Protein AF-A0A942CWW1-F1 (afdb_monomer_lite)

Foldseek 3Di:
DDDDDDDPDDPPPPPPVLPQLLLVLVVLCVVVVHDLVNLQVQQVVVCVVVVHCLSGDDSVNNVDSNVDLDDRDPSVLVSSCVVSVNDSQVSCVSNVNHPVCPVVVCVVVDDPDDDDDDPPDPCQQAWDWDQPDFDPPDDPVPDPDPVNGGPDTDIDGPNVVVPDDVVVVD

Structure (mmCIF, N/CA/C/O backbone):
data_AF-A0A942CWW1-F1
#
_entry.id   AF-A0A942CWW1-F1
#
loop_
_atom_site.group_PDB
_atom_site.id
_atom_site.type_symbol
_atom_site.label_atom_id
_atom_site.label_alt_id
_atom_site.label_comp_id
_atom_site.label_asym_id
_atom_site.label_entity_id
_atom_site.label_seq_id
_atom_site.pdbx_PDB_ins_code
_atom_site.Cartn_x
_atom_site.Cartn_y
_atom_site.Cartn_z
_atom_site.occupancy
_atom_site.B_iso_or_equiv
_atom_site.auth_seq_id
_atom_site.auth_comp_id
_atom_site.auth_asym_id
_atom_site.auth_atom_id
_atom_site.pdbx_PDB_model_num
ATOM 1 N N . MET A 1 1 ? -5.869 47.664 -43.676 1.00 37.53 1 MET A N 1
ATOM 2 C CA . MET A 1 1 ? -5.879 46.191 -43.767 1.00 37.53 1 MET A CA 1
ATOM 3 C C . MET A 1 1 ? -5.712 45.641 -42.361 1.00 37.53 1 MET A C 1
ATOM 5 O O . MET A 1 1 ? -4.626 45.722 -41.809 1.00 37.53 1 MET A O 1
ATOM 9 N N . SER A 1 2 ? -6.828 45.211 -41.767 1.00 40.69 2 SER A N 1
ATOM 10 C CA . SER A 1 2 ? -6.873 44.373 -40.561 1.00 40.69 2 SER A CA 1
ATOM 11 C C . SER A 1 2 ? -6.235 43.015 -40.830 1.00 40.69 2 SER A C 1
ATOM 13 O O . SER A 1 2 ? -6.270 42.587 -41.978 1.00 40.69 2 SER A O 1
ATOM 15 N N . LEU A 1 3 ? -5.736 42.366 -39.774 1.00 35.62 3 LEU A N 1
ATOM 16 C CA . LEU A 1 3 ? -5.836 40.930 -39.444 1.00 35.62 3 LEU A CA 1
ATOM 17 C C . LEU A 1 3 ? -5.050 40.741 -38.124 1.00 35.62 3 LEU A C 1
ATOM 19 O O . LEU A 1 3 ? -3.828 40.792 -38.113 1.00 35.62 3 LEU A O 1
ATOM 23 N N . THR A 1 4 ? -5.689 40.919 -36.968 1.00 38.28 4 THR A N 1
ATOM 24 C CA . THR A 1 4 ? -6.420 39.913 -36.166 1.00 38.28 4 THR A CA 1
ATOM 25 C C . THR A 1 4 ? -5.508 38.960 -35.384 1.00 38.28 4 THR A C 1
ATOM 27 O O . THR A 1 4 ? -4.788 38.138 -35.939 1.00 38.28 4 THR A O 1
ATOM 30 N N . LEU A 1 5 ? -5.627 39.103 -34.060 1.00 44.47 5 LEU A N 1
ATOM 31 C CA . LEU A 1 5 ? -5.159 38.257 -32.967 1.00 44.47 5 LEU A CA 1
ATOM 32 C C . LEU A 1 5 ? -5.195 36.744 -33.240 1.00 44.47 5 LEU A C 1
ATOM 34 O O . LEU A 1 5 ? -6.208 36.204 -33.675 1.00 44.47 5 LEU A O 1
ATOM 38 N N . CYS A 1 6 ? -4.169 36.041 -32.760 1.00 31.97 6 CYS A N 1
ATOM 39 C CA . CYS A 1 6 ? -4.347 34.698 -32.215 1.00 31.97 6 CYS A CA 1
ATOM 40 C C . CYS A 1 6 ? -3.556 34.593 -30.907 1.00 31.97 6 CYS A C 1
ATOM 42 O O . CYS A 1 6 ? -2.370 34.268 -30.881 1.00 31.97 6 CYS A O 1
ATOM 44 N N . SER A 1 7 ? -4.232 34.947 -29.813 1.00 38.41 7 SER A N 1
ATOM 45 C CA . SER A 1 7 ? -3.780 34.674 -28.455 1.00 38.41 7 SER A CA 1
ATOM 46 C C . SER A 1 7 ? -3.843 33.161 -28.249 1.00 38.41 7 SER A C 1
ATOM 48 O O . SER A 1 7 ? -4.928 32.583 -28.202 1.00 38.41 7 SER A O 1
ATOM 50 N N . ARG A 1 8 ? -2.689 32.491 -28.176 1.00 40.34 8 ARG A N 1
ATOM 51 C CA . ARG A 1 8 ? -2.626 31.105 -27.701 1.00 40.34 8 ARG A CA 1
ATOM 52 C C . ARG A 1 8 ? -2.809 31.131 -26.189 1.00 40.34 8 ARG A C 1
ATOM 54 O O . ARG A 1 8 ? -1.845 31.280 -25.443 1.00 40.34 8 ARG A O 1
ATOM 61 N N . GLN A 1 9 ? -4.056 30.992 -25.749 1.00 41.16 9 GLN A N 1
ATOM 62 C CA . GLN A 1 9 ? -4.371 30.603 -24.381 1.00 41.16 9 GLN A CA 1
ATOM 63 C C . GLN A 1 9 ? -3.692 29.261 -24.101 1.00 41.16 9 GLN A C 1
ATOM 65 O O . GLN A 1 9 ? -4.084 28.217 -24.623 1.00 41.16 9 GLN A O 1
ATOM 70 N N . GLY A 1 10 ? -2.625 29.320 -23.303 1.00 35.06 10 GLY A N 1
ATOM 71 C CA . GLY A 1 10 ? -2.046 28.153 -22.667 1.00 35.06 10 GLY A CA 1
ATOM 72 C C . GLY A 1 10 ? -3.142 27.454 -21.878 1.00 35.06 10 GLY A C 1
ATOM 73 O O . GLY A 1 10 ? -3.830 28.071 -21.066 1.00 35.06 10 GLY A O 1
ATOM 74 N N . HIS A 1 11 ? -3.327 26.176 -22.182 1.00 36.44 11 HIS A N 1
ATOM 75 C CA . HIS A 1 11 ? -4.144 25.255 -21.417 1.00 36.44 11 HIS A CA 1
ATOM 76 C C . HIS A 1 11 ? -3.711 25.376 -19.949 1.00 36.44 11 HIS A C 1
ATOM 78 O O . HIS A 1 11 ? -2.603 24.971 -19.597 1.00 36.44 11 HIS A O 1
ATOM 84 N N . GLN A 1 12 ? -4.545 25.989 -19.104 1.00 35.16 12 GLN A N 1
ATOM 85 C CA . GLN A 1 12 ? -4.393 25.870 -17.661 1.00 35.16 12 GLN A CA 1
ATOM 86 C C . GLN A 1 12 ? -4.615 24.395 -17.341 1.00 35.16 12 GLN A C 1
ATOM 88 O O . GLN A 1 12 ? -5.749 23.924 -17.242 1.00 35.16 12 GLN A O 1
ATOM 93 N N . VAL A 1 13 ? -3.513 23.652 -17.241 1.00 41.91 13 VAL A N 1
ATOM 94 C CA . VAL A 1 13 ? -3.489 22.380 -16.533 1.00 41.91 13 VAL A CA 1
ATOM 95 C C . VAL A 1 13 ? -4.005 22.722 -15.146 1.00 41.91 13 VAL A C 1
ATOM 97 O O . VAL A 1 13 ? -3.354 23.464 -14.415 1.00 41.91 13 VAL A O 1
ATOM 100 N N . ARG A 1 14 ? -5.226 22.279 -14.831 1.00 35.31 14 ARG A N 1
ATOM 101 C CA . ARG A 1 14 ? -5.747 22.341 -13.469 1.00 35.31 14 ARG A CA 1
ATOM 102 C C . ARG A 1 14 ? -4.672 21.711 -12.592 1.00 35.31 14 ARG A C 1
ATOM 104 O O . ARG A 1 14 ? -4.402 20.522 -12.747 1.00 35.31 14 ARG A O 1
ATOM 111 N N . GLU A 1 15 ? -4.040 22.504 -11.731 1.00 37.47 15 GLU A N 1
ATOM 112 C CA . GLU A 1 15 ? -3.294 21.972 -10.600 1.00 37.47 15 GLU A CA 1
ATOM 113 C C . GLU A 1 15 ? -4.304 21.159 -9.795 1.00 37.47 15 GLU A C 1
ATOM 115 O O . GLU A 1 15 ? -5.115 21.689 -9.036 1.00 37.47 15 GLU A O 1
ATOM 120 N N . VAL A 1 16 ? -4.327 19.853 -10.050 1.00 48.50 16 VAL A N 1
ATOM 121 C CA . VAL A 1 16 ? -4.925 18.899 -9.135 1.00 48.50 16 VAL A CA 1
ATOM 122 C C . VAL A 1 16 ? -4.042 19.010 -7.911 1.00 48.50 16 VAL A C 1
ATOM 124 O O . VAL A 1 16 ? -2.929 18.491 -7.922 1.00 48.50 16 VAL A O 1
ATOM 127 N N . ASN A 1 17 ? -4.495 19.766 -6.910 1.00 48.56 17 ASN A N 1
ATOM 128 C CA . ASN A 1 17 ? -3.885 19.754 -5.591 1.00 48.56 17 ASN A CA 1
ATOM 129 C C . ASN A 1 17 ? -3.769 18.274 -5.215 1.00 48.56 17 ASN A C 1
ATOM 131 O O . ASN A 1 17 ? -4.811 17.614 -5.129 1.00 48.56 17 ASN A O 1
ATOM 135 N N . PRO A 1 18 ? -2.556 17.701 -5.132 1.00 65.56 18 PRO A N 1
ATOM 136 C CA . PRO A 1 18 ? -2.438 16.287 -4.857 1.00 65.56 18 PRO A CA 1
ATOM 137 C C . PRO A 1 18 ? -2.955 16.101 -3.438 1.00 65.56 18 PRO A C 1
ATOM 139 O O . PRO A 1 18 ? -2.315 16.546 -2.486 1.00 65.56 18 PRO A O 1
ATOM 142 N N . LEU A 1 19 ? -4.148 15.511 -3.321 1.00 72.81 19 LEU A N 1
ATOM 143 C CA . LEU A 1 19 ? -4.695 15.077 -2.042 1.00 72.81 19 LEU A CA 1
ATOM 144 C C . LEU A 1 19 ? -3.595 14.338 -1.294 1.00 72.81 19 LEU A C 1
ATOM 146 O O . LEU A 1 19 ? -2.859 13.539 -1.892 1.00 72.81 19 LEU A O 1
ATOM 150 N N . LEU A 1 20 ? -3.475 14.612 0.001 1.00 88.81 20 LEU A N 1
ATOM 151 C CA . LEU A 1 20 ? -2.523 13.880 0.814 1.00 88.81 20 LEU A CA 1
ATOM 152 C C . LEU A 1 20 ? -2.863 12.381 0.731 1.00 88.81 20 LEU A C 1
ATOM 154 O O . LEU A 1 20 ? -4.042 12.021 0.633 1.00 88.81 20 LEU A O 1
ATOM 158 N N . PRO A 1 21 ? -1.866 11.480 0.784 1.00 92.56 21 PRO A N 1
ATOM 159 C CA . PRO A 1 21 ? -2.105 10.039 0.689 1.00 92.56 21 PRO A CA 1
ATOM 160 C C . PRO A 1 21 ? -3.194 9.550 1.658 1.00 92.56 21 PRO A C 1
ATOM 162 O O . PRO A 1 21 ? -4.058 8.755 1.284 1.00 92.56 21 PRO A O 1
ATOM 165 N N . GLY A 1 22 ? -3.194 10.091 2.881 1.00 94.12 22 GLY A N 1
ATOM 166 C CA . GLY A 1 22 ? -4.200 9.820 3.907 1.00 94.12 22 GLY A CA 1
ATOM 167 C C . GLY A 1 22 ? -5.616 10.267 3.534 1.00 94.12 22 GLY A C 1
ATOM 168 O O . GLY A 1 22 ? -6.568 9.514 3.737 1.00 94.12 22 GLY A O 1
ATOM 169 N N . GLU A 1 23 ? -5.767 11.444 2.922 1.00 94.50 23 GLU A N 1
ATOM 170 C CA . GLU A 1 23 ? -7.069 11.941 2.458 1.00 94.50 23 GLU A CA 1
ATOM 171 C C . GLU A 1 23 ? -7.634 11.036 1.365 1.00 94.50 23 GLU A C 1
ATOM 173 O O . GLU A 1 23 ? -8.809 10.672 1.400 1.00 94.50 23 GLU A O 1
ATOM 178 N N . ARG A 1 24 ? -6.778 10.580 0.446 1.00 94.69 24 ARG A N 1
ATOM 179 C CA . ARG A 1 24 ? -7.185 9.646 -0.606 1.00 94.69 24 ARG A CA 1
ATOM 180 C C . ARG A 1 24 ? -7.596 8.280 -0.051 1.00 94.69 24 ARG A C 1
ATOM 182 O O . ARG A 1 24 ? -8.560 7.694 -0.536 1.00 94.69 24 ARG A O 1
ATOM 189 N N . LEU A 1 25 ? -6.925 7.778 0.990 1.00 95.69 25 LEU A N 1
ATOM 190 C CA . LEU A 1 25 ? -7.377 6.570 1.697 1.00 95.69 25 LEU A CA 1
ATOM 191 C C . LEU A 1 25 ? -8.757 6.760 2.327 1.00 95.69 25 LEU A C 1
ATOM 193 O O . LEU A 1 25 ? -9.608 5.873 2.225 1.00 95.69 25 LEU A O 1
ATOM 197 N N . LYS A 1 26 ? -8.980 7.914 2.957 1.00 96.31 26 LYS A N 1
ATOM 198 C CA . LYS A 1 26 ? -10.258 8.257 3.578 1.00 96.31 26 LYS A CA 1
ATOM 199 C C . LYS A 1 26 ? -11.381 8.321 2.545 1.00 96.31 26 LYS A C 1
ATOM 201 O O . LYS A 1 26 ? -12.452 7.773 2.792 1.00 96.31 26 LYS A O 1
ATOM 206 N N . GLU A 1 27 ? -11.134 8.923 1.383 1.00 96.25 27 GLU A N 1
ATOM 207 C CA . GLU A 1 27 ? -12.087 8.953 0.267 1.00 96.25 27 GLU A CA 1
ATOM 208 C C . GLU A 1 27 ? -12.460 7.549 -0.211 1.00 96.25 27 GLU A C 1
ATOM 210 O O . GLU A 1 27 ? -13.646 7.244 -0.329 1.00 96.25 27 GLU A O 1
ATOM 215 N N . ILE A 1 28 ? -11.470 6.673 -0.426 1.00 96.81 28 ILE A N 1
ATOM 216 C CA . ILE A 1 28 ? -11.710 5.280 -0.835 1.00 96.81 28 ILE A CA 1
ATOM 217 C C . ILE A 1 28 ? -12.565 4.564 0.213 1.00 96.81 28 ILE A C 1
ATOM 219 O O . ILE A 1 28 ? -13.578 3.950 -0.125 1.00 96.81 28 ILE A O 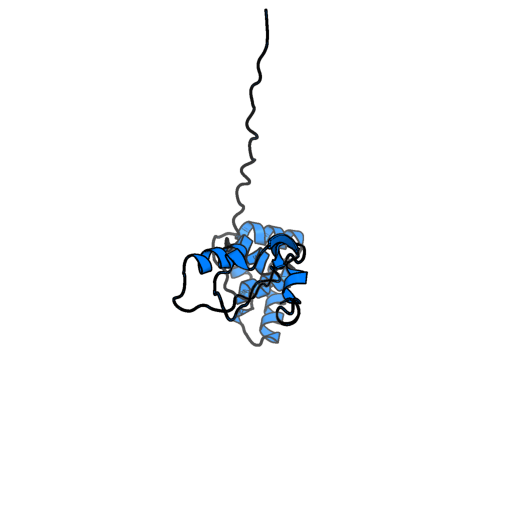1
ATOM 223 N N . ARG A 1 29 ? -12.209 4.687 1.498 1.00 97.62 29 ARG A N 1
ATOM 224 C CA . ARG A 1 29 ? -12.970 4.076 2.593 1.00 97.62 29 ARG A CA 1
ATOM 225 C C . ARG A 1 29 ? -14.420 4.565 2.616 1.00 97.62 29 ARG A C 1
ATOM 227 O O . ARG A 1 29 ? -15.340 3.761 2.756 1.00 97.62 29 ARG A O 1
ATOM 234 N N . MET A 1 30 ? -14.626 5.875 2.476 1.00 97.56 30 MET A N 1
ATOM 235 C CA . MET A 1 30 ? -15.957 6.486 2.449 1.00 97.56 30 MET A CA 1
ATOM 236 C C . MET A 1 30 ? -16.767 6.047 1.228 1.00 97.56 30 MET A C 1
ATOM 238 O O . MET A 1 30 ? -17.960 5.789 1.364 1.00 97.56 30 MET A O 1
ATOM 242 N N . HIS A 1 31 ? -16.133 5.909 0.062 1.00 97.31 31 HIS A N 1
ATOM 243 C CA . HIS A 1 31 ? -16.779 5.422 -1.156 1.00 97.31 31 HIS A CA 1
ATOM 244 C C . HIS A 1 31 ? -17.267 3.974 -1.020 1.00 97.31 31 HIS A C 1
ATOM 246 O O . HIS A 1 31 ? -18.344 3.637 -1.503 1.00 97.31 31 HIS A O 1
ATOM 252 N N . LEU A 1 32 ? -16.512 3.137 -0.304 1.00 97.12 32 LEU A N 1
ATOM 253 C CA . LEU A 1 32 ? -16.907 1.765 0.025 1.00 97.12 32 LEU A CA 1
ATOM 254 C C . LEU A 1 32 ? -17.994 1.688 1.109 1.00 97.12 32 LEU A C 1
ATOM 256 O O . LEU A 1 32 ? -18.522 0.608 1.364 1.00 97.12 32 LEU A O 1
ATOM 260 N N . GLY A 1 33 ? -18.319 2.804 1.770 1.00 97.56 33 GLY A N 1
ATOM 261 C CA . GLY A 1 33 ? -19.326 2.852 2.829 1.00 97.56 33 GLY A CA 1
ATOM 262 C C . GLY A 1 33 ? -18.933 2.103 4.105 1.00 97.56 33 GLY A C 1
ATOM 263 O O . GLY A 1 33 ? -19.810 1.783 4.902 1.00 97.56 33 GLY A O 1
ATOM 264 N N . ILE A 1 34 ? -17.640 1.822 4.313 1.00 97.50 34 ILE A N 1
ATOM 265 C CA . ILE A 1 34 ? -17.157 1.093 5.492 1.00 97.50 34 ILE A CA 1
ATOM 266 C C . ILE A 1 34 ? -16.651 2.049 6.578 1.00 97.50 34 ILE A C 1
ATOM 268 O O . ILE A 1 34 ? -16.013 3.081 6.328 1.00 97.50 34 ILE A O 1
ATOM 272 N N . THR A 1 35 ? -16.931 1.701 7.826 1.00 97.31 35 THR A N 1
ATOM 273 C CA . THR A 1 35 ? -16.497 2.460 8.998 1.00 97.31 35 THR A CA 1
ATOM 274 C C . THR A 1 35 ? -15.071 2.087 9.401 1.00 97.31 35 THR A C 1
ATOM 276 O O . THR A 1 35 ? -14.541 1.044 9.022 1.00 97.31 35 THR A O 1
ATOM 279 N N . THR A 1 36 ? -14.423 2.920 10.218 1.00 96.94 36 THR A N 1
ATOM 280 C CA . THR A 1 36 ? -13.098 2.597 10.778 1.00 96.94 36 THR A CA 1
ATOM 281 C C . THR A 1 36 ? -13.137 1.346 11.664 1.00 96.94 36 THR A C 1
ATOM 283 O O . THR A 1 36 ? -12.162 0.593 11.745 1.00 96.94 36 THR A O 1
ATOM 286 N N . ARG A 1 37 ? -14.293 1.090 12.289 1.00 97.38 37 ARG A N 1
ATOM 287 C CA . ARG A 1 37 ? -14.555 -0.118 13.065 1.00 97.38 37 ARG A CA 1
ATOM 288 C C . ARG A 1 37 ? -14.579 -1.356 12.172 1.00 97.38 37 ARG A C 1
ATOM 290 O O . ARG A 1 37 ? -13.900 -2.319 12.507 1.00 97.38 37 ARG A O 1
ATOM 297 N N . ASP A 1 38 ? -15.255 -1.296 11.024 1.00 98.19 38 ASP A N 1
ATOM 298 C CA . ASP A 1 38 ? -15.277 -2.408 10.062 1.00 98.19 38 ASP A CA 1
ATOM 299 C C . ASP A 1 38 ? -13.864 -2.758 9.583 1.00 98.19 38 ASP A C 1
ATOM 301 O O . ASP A 1 38 ? -13.515 -3.930 9.462 1.00 98.19 38 ASP A O 1
ATOM 305 N N . VAL A 1 39 ? -13.025 -1.743 9.340 1.00 98.44 39 VAL A N 1
ATOM 306 C CA . VAL A 1 39 ? -11.617 -1.953 8.965 1.00 98.44 39 VAL A CA 1
ATOM 307 C C . VAL A 1 39 ? -10.851 -2.647 10.088 1.00 98.44 39 VAL A C 1
ATOM 309 O O . VAL A 1 39 ? -10.112 -3.593 9.824 1.00 98.44 39 VAL A O 1
ATOM 312 N N . THR A 1 40 ? -11.061 -2.222 11.337 1.00 98.44 40 THR A N 1
ATOM 313 C CA . THR A 1 40 ? -10.427 -2.841 12.509 1.00 98.44 40 THR A CA 1
ATOM 314 C C . THR A 1 40 ? -10.812 -4.315 12.621 1.00 98.44 40 THR A C 1
ATOM 316 O O . THR A 1 40 ? -9.933 -5.173 12.662 1.00 98.44 40 THR A O 1
ATOM 319 N N . GLU A 1 41 ? -12.109 -4.623 12.582 1.00 98.44 41 GLU A N 1
ATOM 320 C CA . GLU A 1 41 ? -12.623 -5.993 12.691 1.00 98.44 41 GLU A CA 1
ATOM 321 C C . GLU A 1 41 ? -12.112 -6.883 11.545 1.00 98.44 41 GLU A C 1
ATOM 323 O O . GLU A 1 41 ? -11.595 -7.970 11.786 1.00 98.44 41 GLU A O 1
ATOM 328 N N . LYS A 1 42 ? -12.147 -6.402 10.296 1.00 98.62 42 LYS A N 1
ATOM 329 C CA . LYS A 1 42 ? -11.643 -7.162 9.138 1.00 98.62 42 LYS A CA 1
ATOM 330 C C . LYS A 1 42 ? -10.132 -7.381 9.183 1.00 98.62 42 LYS A C 1
ATOM 332 O O . LYS A 1 42 ? -9.660 -8.455 8.831 1.00 98.62 42 LYS A O 1
ATOM 337 N N . SER A 1 43 ? -9.367 -6.379 9.611 1.00 98.62 43 SER A N 1
ATOM 338 C CA . SER A 1 43 ? -7.909 -6.498 9.724 1.00 98.62 43 SER A CA 1
ATOM 339 C C . SER A 1 43 ? -7.477 -7.465 10.830 1.00 98.62 43 SER A C 1
ATOM 341 O O . SER A 1 43 ? -6.436 -8.105 10.699 1.00 98.62 43 SER A O 1
ATOM 343 N N . LEU A 1 44 ? -8.284 -7.606 11.889 1.00 98.56 44 LEU A N 1
ATOM 344 C CA . LEU A 1 44 ? -8.060 -8.596 12.938 1.00 98.56 44 LEU A CA 1
ATOM 345 C C . LEU A 1 44 ? -8.231 -10.018 12.392 1.00 98.56 44 LEU A C 1
ATOM 347 O O . LEU A 1 44 ? -7.368 -10.853 12.627 1.00 98.56 44 LEU A O 1
ATOM 351 N N . LEU A 1 45 ? -9.263 -10.259 11.575 1.00 98.56 45 LEU A N 1
ATOM 352 C CA . LEU A 1 45 ? -9.445 -11.552 10.901 1.00 98.56 45 LEU A CA 1
ATOM 353 C C . LEU A 1 45 ? -8.243 -11.911 10.011 1.00 98.56 45 LEU A C 1
ATOM 355 O O . LEU A 1 45 ? -7.810 -13.058 10.000 1.00 98.56 45 LEU A O 1
ATOM 359 N N . ILE A 1 46 ? -7.672 -10.936 9.291 1.00 98.56 46 ILE A N 1
ATOM 360 C CA . ILE A 1 46 ? -6.447 -11.152 8.498 1.00 98.56 46 ILE A CA 1
ATOM 361 C C . ILE A 1 46 ? -5.278 -11.527 9.417 1.00 98.56 46 ILE A C 1
ATOM 363 O O . ILE A 1 46 ? -4.572 -12.492 9.145 1.00 98.56 46 ILE A O 1
ATOM 367 N N . ALA A 1 47 ? -5.087 -10.793 10.516 1.00 98.56 47 ALA A N 1
ATOM 368 C CA . ALA A 1 47 ? -4.022 -11.066 11.477 1.00 98.56 47 ALA A CA 1
ATOM 369 C C . ALA A 1 47 ? -4.130 -12.464 12.108 1.00 98.56 47 ALA A C 1
ATOM 371 O O . ALA A 1 47 ? -3.110 -13.118 12.307 1.00 98.56 47 ALA A O 1
ATOM 372 N N . GLU A 1 48 ? -5.347 -12.936 12.387 1.00 98.44 48 GLU A N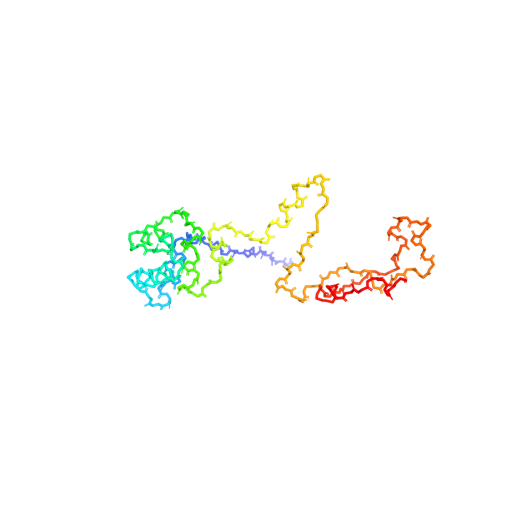 1
ATOM 373 C CA . GLU A 1 48 ? -5.603 -14.286 12.899 1.00 98.44 48 GLU A CA 1
ATOM 374 C C . GLU A 1 48 ? -5.268 -15.363 11.860 1.00 98.44 48 GLU A C 1
ATOM 376 O O . GLU A 1 48 ? -4.550 -16.313 12.175 1.00 98.44 48 GLU A O 1
ATOM 381 N N . VAL A 1 49 ? -5.726 -15.197 10.612 1.00 98.25 49 VAL A N 1
ATOM 382 C CA . VAL A 1 49 ? -5.447 -16.141 9.513 1.00 98.25 49 VAL A CA 1
ATOM 383 C C . VAL A 1 49 ? -3.946 -16.245 9.237 1.00 98.25 49 VAL A C 1
ATOM 385 O O . VAL A 1 49 ? -3.423 -17.347 9.092 1.00 98.25 49 VAL A O 1
ATOM 388 N N . GLU A 1 50 ? -3.245 -15.112 9.223 1.00 98.00 50 GLU A N 1
ATOM 389 C CA . GLU A 1 50 ? -1.796 -15.049 8.997 1.00 98.00 50 GLU A CA 1
ATOM 390 C C . GLU A 1 50 ? -0.974 -15.348 10.264 1.00 98.00 50 GLU A C 1
ATOM 392 O O . GLU A 1 50 ? 0.254 -15.412 10.204 1.00 98.00 50 GLU A O 1
ATOM 397 N N . SER A 1 51 ? -1.624 -15.517 11.425 1.00 98.00 51 SER A N 1
ATOM 398 C CA . SER A 1 51 ? -0.970 -15.655 12.736 1.00 98.00 51 SER A CA 1
ATOM 399 C C . SER A 1 51 ? 0.067 -14.551 13.014 1.00 98.00 51 SER A C 1
ATOM 401 O O . SER A 1 51 ? 1.153 -14.809 13.536 1.00 98.00 51 SER A O 1
ATOM 403 N N . ASN A 1 52 ? -0.254 -13.307 12.637 1.00 98.19 52 ASN A N 1
ATOM 404 C CA . ASN A 1 52 ? 0.644 -12.160 12.741 1.00 98.19 52 ASN A CA 1
ATOM 405 C C . ASN A 1 52 ? -0.117 -10.850 13.027 1.00 98.19 52 ASN A C 1
ATOM 407 O O . ASN A 1 52 ? -0.834 -10.315 12.181 1.00 98.19 52 ASN A O 1
ATOM 411 N N . GLU A 1 53 ? 0.100 -10.277 14.212 1.00 97.75 53 GLU A N 1
ATOM 412 C CA . GLU A 1 53 ? -0.578 -9.055 14.667 1.00 97.75 53 GLU A CA 1
ATOM 413 C C . GLU A 1 53 ? -0.212 -7.797 13.860 1.00 97.75 53 GLU A C 1
ATOM 415 O O . GLU A 1 53 ? -0.968 -6.819 13.862 1.00 97.75 53 GLU A O 1
ATOM 420 N N . GLU A 1 54 ? 0.894 -7.806 13.107 1.00 98.19 54 GLU A N 1
ATOM 421 C CA . GLU A 1 54 ? 1.301 -6.685 12.252 1.00 98.19 54 GLU A CA 1
ATOM 422 C C . GLU A 1 54 ? 0.264 -6.353 11.168 1.00 98.19 54 GLU A C 1
ATOM 424 O O . GLU A 1 54 ? 0.222 -5.214 10.700 1.00 98.19 54 GLU A O 1
ATOM 429 N N . TYR A 1 55 ? -0.629 -7.282 10.815 1.00 98.56 55 TYR A N 1
ATOM 430 C CA . TYR A 1 55 ? -1.729 -7.030 9.878 1.00 98.56 55 TYR A CA 1
ATOM 431 C C . TYR A 1 55 ? -2.903 -6.248 10.488 1.00 98.56 55 TYR A C 1
ATOM 433 O O . TYR A 1 55 ? -3.666 -5.623 9.748 1.00 98.56 55 TYR A O 1
ATOM 441 N N . SER A 1 56 ? -3.053 -6.236 11.815 1.00 98.38 56 SER A N 1
ATOM 442 C CA . SER A 1 56 ? -4.191 -5.597 12.495 1.00 98.38 56 SER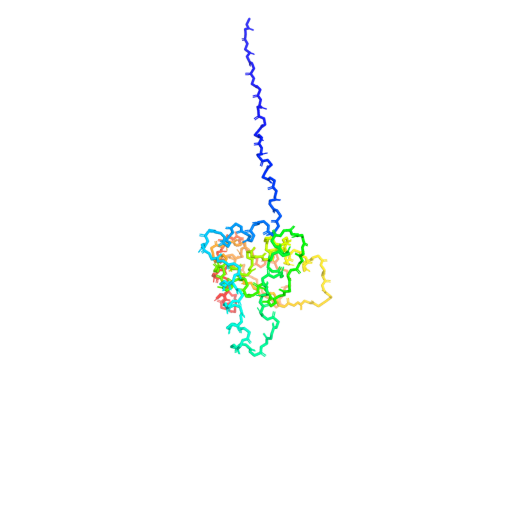 A CA 1
ATOM 443 C C . SER A 1 56 ? -4.175 -4.070 12.345 1.00 98.38 56 SER A C 1
ATOM 445 O O . SER A 1 56 ? -3.129 -3.438 12.385 1.00 98.38 56 SER A O 1
ATOM 447 N N . ILE A 1 57 ? -5.313 -3.412 12.190 1.00 98.50 57 ILE A N 1
ATOM 448 C CA . ILE A 1 57 ? -5.403 -1.953 12.055 1.00 98.50 57 ILE A CA 1
ATOM 449 C C . ILE A 1 57 ? -6.282 -1.426 13.179 1.00 98.50 57 ILE A C 1
ATOM 451 O O . ILE A 1 57 ? -7.468 -1.718 13.222 1.00 98.50 57 ILE A O 1
ATOM 455 N N . SER A 1 58 ? -5.726 -0.623 14.087 1.00 98.12 58 SER A N 1
ATOM 456 C CA . SER A 1 58 ? -6.534 0.013 15.130 1.00 98.12 58 SER A CA 1
ATOM 457 C C . SER A 1 58 ? -7.254 1.257 14.600 1.00 98.12 58 SER A C 1
ATOM 459 O O . SER A 1 58 ? -6.742 1.969 13.734 1.00 98.12 58 SER A O 1
ATOM 461 N N . ASN A 1 59 ? -8.414 1.583 15.182 1.00 97.12 59 ASN A N 1
ATOM 462 C CA . ASN A 1 59 ? -9.144 2.822 14.876 1.00 97.12 59 ASN A CA 1
ATOM 463 C C . ASN A 1 59 ? -8.271 4.082 15.025 1.00 97.12 59 ASN A C 1
ATOM 465 O O . ASN A 1 59 ? -8.347 4.990 14.195 1.00 97.12 59 ASN A O 1
ATOM 469 N N . ALA A 1 60 ? -7.440 4.139 16.073 1.00 96.38 60 ALA A N 1
ATOM 470 C CA . ALA A 1 60 ? -6.552 5.272 16.328 1.00 96.38 60 ALA A CA 1
ATOM 471 C C . ALA A 1 60 ? -5.499 5.417 15.223 1.00 96.38 60 ALA A C 1
ATOM 473 O O . ALA A 1 60 ? -5.301 6.512 14.699 1.00 96.38 60 ALA A O 1
ATOM 474 N N . TRP A 1 61 ? -4.883 4.302 14.820 1.00 97.69 61 TRP A N 1
ATOM 475 C CA . TRP A 1 61 ? -3.909 4.298 13.734 1.00 97.69 61 TRP A CA 1
ATOM 476 C C . TRP A 1 61 ? -4.555 4.681 12.399 1.00 97.69 61 TRP A C 1
ATOM 478 O O . TRP A 1 61 ? -4.004 5.510 11.679 1.00 97.69 61 TRP A O 1
ATOM 488 N N . LEU A 1 62 ? -5.747 4.149 12.096 1.00 97.50 62 LEU A N 1
ATOM 489 C CA . LEU A 1 62 ? -6.470 4.474 10.864 1.00 97.50 62 LEU A CA 1
ATOM 490 C C . LEU A 1 62 ? -6.849 5.961 10.803 1.00 97.50 62 LEU A C 1
ATOM 492 O O . LEU A 1 62 ? -6.697 6.615 9.778 1.00 97.50 62 LEU A O 1
ATOM 496 N N . THR A 1 63 ? -7.274 6.528 11.930 1.00 95.50 63 THR A N 1
ATOM 497 C CA . THR A 1 63 ? -7.548 7.966 12.025 1.00 95.50 63 THR A CA 1
ATOM 498 C C . THR A 1 63 ? -6.271 8.783 11.834 1.00 95.50 63 THR A C 1
ATOM 500 O O . THR A 1 63 ? -6.278 9.785 11.124 1.00 95.50 63 THR A O 1
ATOM 503 N N . GLN A 1 64 ? -5.154 8.372 12.435 1.00 95.88 64 GLN A N 1
ATOM 504 C CA . GLN A 1 64 ? -3.884 9.075 12.279 1.00 95.88 64 GLN A CA 1
ATOM 505 C C . GLN A 1 64 ? -3.412 9.064 10.821 1.00 95.88 64 GLN A C 1
ATOM 507 O O . GLN A 1 64 ? -3.069 10.121 10.293 1.00 95.88 64 GLN A O 1
ATOM 512 N N . ILE A 1 65 ? -3.405 7.904 10.157 1.00 96.06 65 ILE A N 1
ATOM 513 C CA . ILE A 1 65 ? -2.932 7.794 8.770 1.00 96.06 65 ILE A CA 1
ATOM 514 C C . ILE A 1 65 ? -3.821 8.575 7.796 1.00 96.06 65 ILE A C 1
ATOM 516 O O . ILE A 1 65 ? -3.308 9.145 6.844 1.00 96.06 65 ILE A O 1
ATOM 520 N N . GLU A 1 66 ? -5.129 8.672 8.052 1.00 95.56 66 GLU A N 1
ATOM 521 C CA . GLU A 1 66 ? -6.060 9.424 7.199 1.00 95.56 66 GLU A CA 1
ATOM 522 C C . GLU A 1 66 ? -5.928 10.947 7.316 1.00 95.56 66 GLU A C 1
ATOM 524 O O . GLU A 1 66 ? -6.375 11.665 6.426 1.00 95.56 66 GLU A O 1
ATOM 529 N N . ASN A 1 67 ? -5.337 11.452 8.402 1.00 93.62 67 ASN A N 1
ATOM 530 C CA . ASN A 1 67 ? -5.238 12.892 8.666 1.00 93.62 67 ASN A CA 1
ATOM 531 C C . ASN A 1 67 ? -3.786 13.401 8.722 1.00 93.62 67 ASN A C 1
ATOM 533 O O . ASN A 1 67 ? -3.552 14.566 9.035 1.00 93.62 67 ASN A O 1
ATOM 537 N N . THR A 1 68 ? -2.796 12.544 8.463 1.00 90.94 68 THR A N 1
ATOM 538 C CA . THR A 1 68 ? -1.370 12.900 8.522 1.00 90.94 68 THR A CA 1
ATOM 539 C C . THR A 1 68 ? -0.599 12.292 7.351 1.00 90.94 68 THR A C 1
ATOM 541 O O . THR A 1 68 ? -1.107 11.436 6.635 1.00 90.94 68 THR A O 1
ATOM 544 N N . ASN A 1 69 ? 0.666 12.688 7.183 1.00 86.88 69 ASN A N 1
ATOM 545 C CA . ASN A 1 69 ? 1.594 12.078 6.219 1.00 86.88 69 ASN A CA 1
ATOM 546 C C . ASN A 1 69 ? 2.381 10.899 6.817 1.00 86.88 69 ASN A C 1
ATOM 548 O O . ASN A 1 69 ? 3.558 10.700 6.506 1.00 86.88 69 ASN A O 1
ATOM 552 N N . ALA A 1 70 ? 1.765 10.127 7.715 1.00 90.50 70 ALA A N 1
ATOM 553 C CA . ALA A 1 70 ? 2.396 8.917 8.222 1.00 90.50 70 ALA A CA 1
ATOM 554 C C . ALA A 1 70 ? 2.617 7.904 7.081 1.00 90.50 70 ALA A C 1
ATOM 556 O O . ALA A 1 70 ? 1.888 7.878 6.092 1.00 90.50 70 ALA A O 1
ATOM 557 N N . THR A 1 71 ? 3.652 7.073 7.205 1.00 93.44 71 THR A N 1
ATOM 558 C CA . THR A 1 71 ? 3.917 5.989 6.252 1.00 93.44 71 THR A CA 1
ATOM 559 C C . THR A 1 71 ? 3.470 4.667 6.871 1.00 93.44 71 THR A C 1
ATOM 561 O O . THR A 1 71 ? 3.931 4.332 7.965 1.00 93.44 71 THR A O 1
ATOM 564 N N . PRO A 1 72 ? 2.574 3.914 6.219 1.00 95.50 72 PRO A N 1
ATOM 565 C CA . PRO A 1 72 ? 2.138 2.621 6.720 1.00 95.50 72 PRO A CA 1
ATOM 566 C C . PRO A 1 72 ? 3.224 1.555 6.537 1.00 95.50 72 PRO A C 1
ATOM 568 O O . PRO A 1 72 ? 4.024 1.618 5.602 1.00 95.50 72 PRO A O 1
ATOM 571 N N . SER A 1 73 ? 3.241 0.544 7.412 1.00 97.00 73 SER A N 1
ATOM 572 C CA . SER A 1 73 ? 4.082 -0.636 7.192 1.00 97.00 73 SER A CA 1
ATOM 573 C C . SER A 1 73 ? 3.538 -1.474 6.030 1.00 97.00 73 SER A C 1
ATOM 575 O O . SER A 1 73 ? 2.370 -1.359 5.647 1.00 97.00 73 SER A O 1
ATOM 577 N N . ILE A 1 74 ? 4.374 -2.363 5.492 1.00 97.94 74 ILE A N 1
ATOM 578 C CA . ILE A 1 74 ? 3.975 -3.281 4.416 1.00 97.94 74 ILE A CA 1
ATOM 579 C C . ILE A 1 74 ? 2.777 -4.163 4.808 1.00 97.94 74 ILE A C 1
ATOM 581 O O . ILE A 1 74 ? 1.910 -4.410 3.974 1.00 97.94 74 ILE A O 1
ATOM 585 N N . TYR A 1 75 ? 2.678 -4.566 6.079 1.00 98.38 75 TYR A N 1
ATOM 586 C CA . TYR A 1 75 ? 1.583 -5.392 6.591 1.00 98.38 75 TYR A CA 1
ATOM 587 C C . TYR A 1 75 ? 0.269 -4.611 6.663 1.00 98.38 75 TYR A C 1
ATOM 589 O O . TYR A 1 75 ? -0.768 -5.097 6.217 1.00 98.38 75 TYR A O 1
ATOM 597 N N . LYS A 1 76 ? 0.306 -3.354 7.130 1.00 98.00 76 LYS A N 1
ATOM 598 C CA . LYS A 1 76 ? -0.891 -2.497 7.128 1.00 98.00 76 LYS A CA 1
ATOM 599 C C . LYS A 1 76 ? -1.327 -2.159 5.702 1.00 98.00 76 LYS A C 1
ATOM 601 O O . LYS A 1 76 ? -2.520 -2.161 5.424 1.00 98.00 76 LYS A O 1
ATOM 606 N N . LEU A 1 77 ? -0.382 -1.908 4.788 1.00 97.69 77 LEU A N 1
ATOM 607 C CA . LEU A 1 77 ? -0.689 -1.711 3.366 1.00 97.69 77 LEU A CA 1
ATOM 608 C C . LEU A 1 77 ? -1.361 -2.936 2.754 1.00 97.69 77 LEU A C 1
ATOM 610 O O . LEU A 1 77 ? -2.306 -2.779 1.987 1.00 97.69 77 LEU A O 1
ATOM 614 N N . TYR A 1 78 ? -0.904 -4.139 3.105 1.00 98.25 78 TYR A N 1
ATOM 615 C CA . TYR A 1 78 ? -1.535 -5.377 2.665 1.00 98.25 78 TYR A CA 1
ATOM 616 C C . TYR A 1 78 ? -2.982 -5.448 3.161 1.00 98.25 78 TYR A C 1
ATOM 618 O O . TYR A 1 78 ? -3.897 -5.614 2.360 1.00 98.25 78 TYR A O 1
ATOM 626 N N . SER A 1 79 ? -3.212 -5.228 4.458 1.00 98.56 79 SER A N 1
ATOM 627 C CA . SER A 1 79 ? -4.563 -5.237 5.026 1.00 98.56 79 SER A CA 1
ATOM 628 C C . SER A 1 79 ? -5.472 -4.186 4.383 1.00 98.56 79 SER A C 1
ATOM 630 O O . SER A 1 79 ? -6.604 -4.500 4.029 1.00 98.56 79 SER A O 1
ATOM 632 N N . ILE A 1 80 ? -4.981 -2.961 4.157 1.00 98.06 80 ILE A N 1
ATOM 633 C CA . ILE A 1 80 ? -5.734 -1.917 3.443 1.00 98.06 80 ILE A CA 1
ATOM 634 C C . ILE A 1 80 ? -6.031 -2.356 2.005 1.00 98.06 80 ILE A C 1
ATOM 636 O O . ILE A 1 80 ? -7.162 -2.208 1.560 1.00 98.06 80 ILE A O 1
ATOM 640 N N . SER A 1 81 ? -5.058 -2.927 1.287 1.00 98.25 81 SER A N 1
ATOM 641 C CA . SER A 1 81 ? -5.235 -3.436 -0.083 1.00 98.25 81 SER A CA 1
ATOM 642 C C . SER A 1 81 ? -6.368 -4.453 -0.154 1.00 98.25 81 SER A C 1
ATOM 644 O O . SER A 1 81 ? -7.267 -4.328 -0.988 1.00 98.25 81 SER A O 1
ATOM 646 N N . THR A 1 82 ? -6.357 -5.410 0.771 1.00 98.06 82 THR A N 1
ATOM 647 C CA . THR A 1 82 ? -7.347 -6.481 0.857 1.00 98.06 82 THR A CA 1
ATOM 648 C C . THR A 1 82 ? -8.728 -5.948 1.235 1.00 98.06 82 THR A C 1
ATOM 650 O O . THR A 1 82 ? -9.709 -6.288 0.581 1.00 98.06 82 THR A O 1
ATOM 653 N N . ILE A 1 83 ? -8.824 -5.084 2.253 1.00 98.31 83 ILE A N 1
ATOM 654 C CA . ILE A 1 83 ? -10.108 -4.567 2.755 1.00 98.31 83 ILE A CA 1
ATOM 655 C C . ILE A 1 83 ? -10.719 -3.549 1.786 1.00 98.31 83 ILE A C 1
ATOM 657 O O . ILE A 1 83 ? -11.936 -3.513 1.625 1.00 98.31 83 ILE A O 1
ATOM 661 N N . TYR A 1 84 ? -9.896 -2.707 1.154 1.00 97.50 84 TYR A N 1
ATOM 662 C CA . TYR A 1 84 ? -10.376 -1.642 0.266 1.00 97.50 84 TYR A CA 1
ATOM 663 C C . TYR A 1 84 ? -10.541 -2.126 -1.179 1.00 97.50 84 TYR A C 1
ATOM 665 O O . TYR A 1 84 ? -10.981 -1.359 -2.030 1.00 97.50 84 TYR A O 1
ATOM 673 N N . HIS A 1 85 ? -10.185 -3.380 -1.475 1.00 96.00 85 HIS A N 1
ATOM 674 C CA . HIS A 1 85 ? -10.182 -3.936 -2.830 1.00 96.00 85 HIS A CA 1
ATOM 675 C C . HIS A 1 85 ? -9.372 -3.096 -3.835 1.00 96.00 85 HIS A C 1
ATOM 677 O O . HIS A 1 85 ? -9.687 -3.039 -5.024 1.00 96.00 85 HIS A O 1
ATOM 683 N N . VAL A 1 86 ? -8.298 -2.460 -3.363 1.00 95.44 86 VAL A N 1
ATOM 684 C CA . VAL A 1 86 ? -7.375 -1.665 -4.183 1.00 95.44 86 VAL A CA 1
ATOM 685 C C . VAL A 1 86 ? -6.091 -2.454 -4.376 1.00 95.44 86 VAL A C 1
ATOM 687 O O . VAL A 1 86 ? -5.584 -3.059 -3.433 1.00 95.44 86 VAL A O 1
ATOM 690 N N . LYS A 1 87 ? -5.525 -2.436 -5.587 1.00 94.62 87 LYS A N 1
ATOM 691 C CA . LYS A 1 87 ? -4.260 -3.128 -5.872 1.00 94.62 87 LYS A CA 1
ATOM 692 C C . LYS A 1 87 ? -3.137 -2.571 -4.994 1.00 94.62 87 LYS A C 1
ATOM 694 O O . LYS A 1 87 ? -2.966 -1.358 -4.892 1.00 94.62 87 LYS A O 1
ATOM 699 N N . PHE A 1 88 ? -2.297 -3.448 -4.447 1.00 95.19 88 PHE A N 1
ATOM 700 C CA . PHE A 1 88 ? -1.160 -3.047 -3.610 1.00 95.19 88 PHE A CA 1
ATOM 701 C C . PHE A 1 88 ? -0.230 -2.038 -4.311 1.00 95.19 88 PHE A C 1
ATOM 703 O O . PHE A 1 88 ? 0.218 -1.070 -3.704 1.00 95.19 88 PHE A O 1
ATOM 710 N N . SER A 1 89 ? -0.005 -2.199 -5.620 1.00 92.31 89 SER A N 1
ATOM 711 C CA . SER A 1 89 ? 0.775 -1.262 -6.443 1.00 92.31 89 SER A CA 1
ATOM 712 C C . SER A 1 89 ? 0.154 0.136 -6.545 1.00 92.31 89 SER A C 1
ATOM 714 O O . SER A 1 89 ? 0.871 1.133 -6.624 1.00 92.31 89 SER A O 1
ATOM 716 N N . GLU A 1 90 ? -1.175 0.223 -6.552 1.00 93.19 90 GLU A N 1
ATOM 717 C CA . GLU A 1 90 ? -1.891 1.498 -6.582 1.00 93.19 90 GLU A CA 1
ATOM 718 C C . GLU A 1 90 ? -1.798 2.197 -5.224 1.00 93.19 90 GLU A C 1
ATOM 720 O O . GLU A 1 90 ? -1.505 3.389 -5.179 1.00 93.19 90 GLU A O 1
ATOM 725 N N . LEU A 1 91 ? -1.914 1.452 -4.119 1.00 94.50 91 LEU A N 1
ATOM 726 C CA . LEU A 1 91 ? -1.663 1.989 -2.779 1.00 94.50 91 LEU A CA 1
ATOM 727 C C . LEU A 1 91 ? -0.241 2.530 -2.633 1.00 94.50 91 LEU A C 1
ATOM 729 O O . LEU A 1 91 ? -0.059 3.646 -2.159 1.00 94.50 91 LEU A O 1
ATOM 733 N N . LEU A 1 92 ? 0.769 1.790 -3.091 1.00 94.94 92 LEU A N 1
ATOM 734 C CA . LEU A 1 92 ? 2.146 2.287 -3.115 1.00 94.94 92 LEU A CA 1
ATOM 735 C C . LEU A 1 92 ? 2.263 3.602 -3.897 1.00 94.94 92 LEU A C 1
ATOM 737 O O . LEU A 1 92 ? 2.909 4.537 -3.426 1.00 94.94 92 LEU A O 1
ATOM 741 N N . SER A 1 93 ? 1.574 3.705 -5.035 1.00 92.88 93 SER A N 1
ATOM 742 C CA . SER A 1 93 ? 1.546 4.926 -5.848 1.00 92.88 93 SER A CA 1
ATOM 743 C C . SER A 1 93 ? 0.878 6.096 -5.114 1.00 92.88 93 SER A C 1
ATOM 745 O O . SER A 1 93 ? 1.374 7.218 -5.202 1.00 92.88 93 SER A O 1
ATOM 747 N N . ILE A 1 94 ? -0.191 5.845 -4.342 1.00 93.12 94 ILE A N 1
ATOM 748 C CA . ILE A 1 94 ? -0.835 6.844 -3.466 1.00 93.12 94 ILE A CA 1
ATOM 749 C C . ILE A 1 94 ? 0.169 7.391 -2.443 1.00 93.12 94 ILE A C 1
ATOM 751 O O . ILE A 1 94 ? 0.197 8.593 -2.205 1.00 93.12 94 ILE A O 1
ATOM 755 N N . PHE A 1 95 ? 1.047 6.542 -1.903 1.00 93.00 95 PHE A N 1
ATOM 756 C CA . PHE A 1 95 ? 2.128 6.936 -0.991 1.00 93.00 95 PHE A CA 1
ATOM 757 C C . PHE A 1 95 ? 3.415 7.409 -1.699 1.00 93.00 95 PHE A C 1
ATOM 759 O O . PHE A 1 95 ? 4.453 7.572 -1.059 1.00 93.00 95 PHE A O 1
ATOM 766 N N . GLY A 1 96 ? 3.372 7.658 -3.013 1.00 92.25 96 GLY A N 1
ATOM 767 C CA . GLY A 1 96 ? 4.491 8.217 -3.781 1.00 92.25 96 GLY A CA 1
ATOM 768 C C . GLY A 1 96 ? 5.543 7.203 -4.247 1.00 92.25 96 GLY A C 1
ATOM 769 O O . GLY A 1 96 ? 6.583 7.597 -4.780 1.00 92.25 96 GLY A O 1
ATOM 770 N N . VAL A 1 97 ? 5.288 5.903 -4.087 1.00 92.81 97 VAL A N 1
ATOM 771 C CA . VAL A 1 97 ? 6.164 4.817 -4.543 1.00 92.81 97 VAL A CA 1
ATOM 772 C C . VAL A 1 97 ? 5.672 4.282 -5.887 1.00 92.81 97 VAL A C 1
ATOM 774 O O . VAL A 1 97 ? 4.808 3.414 -5.967 1.00 92.81 97 VAL A O 1
ATOM 777 N N . ASP A 1 98 ? 6.265 4.791 -6.964 1.00 89.94 98 ASP A N 1
ATOM 778 C CA . ASP A 1 98 ? 5.986 4.345 -8.330 1.00 89.94 98 ASP A CA 1
ATOM 779 C C . ASP A 1 98 ? 6.891 3.164 -8.725 1.00 89.94 98 ASP A C 1
ATOM 781 O O . ASP A 1 98 ? 8.084 3.324 -9.014 1.00 89.94 98 ASP A O 1
ATOM 785 N N . LEU A 1 99 ? 6.300 1.966 -8.759 1.00 87.94 99 LEU A N 1
ATOM 786 C CA . LEU A 1 99 ? 6.989 0.719 -9.098 1.00 87.94 99 LEU A CA 1
ATOM 787 C C . LEU A 1 99 ? 7.559 0.709 -10.524 1.00 87.94 99 LEU A C 1
ATOM 789 O O . LEU A 1 99 ? 8.568 0.046 -10.768 1.00 87.94 99 LEU A O 1
ATOM 793 N N . THR A 1 100 ? 6.995 1.480 -11.461 1.00 85.69 100 THR A N 1
ATOM 794 C CA . THR A 1 100 ? 7.498 1.537 -12.848 1.00 85.69 100 THR A CA 1
ATOM 795 C C . THR A 1 100 ? 8.905 2.136 -12.926 1.00 85.69 100 THR A C 1
ATOM 797 O O . THR A 1 100 ? 9.662 1.892 -13.870 1.00 85.69 100 THR A O 1
ATOM 800 N N . ARG A 1 101 ? 9.311 2.885 -11.893 1.00 87.00 101 ARG A N 1
ATOM 801 C CA . ARG A 1 101 ? 10.634 3.509 -11.812 1.00 87.00 101 ARG A CA 1
ATOM 802 C C . ARG A 1 101 ? 11.728 2.543 -11.380 1.00 87.00 101 ARG A C 1
ATOM 804 O O . ARG A 1 101 ? 12.899 2.888 -11.551 1.00 87.00 101 ARG A O 1
ATOM 811 N N . ILE A 1 102 ? 11.397 1.356 -10.865 1.00 87.31 102 ILE A N 1
ATOM 812 C CA . ILE A 1 102 ? 12.384 0.379 -10.377 1.00 87.31 102 ILE A CA 1
ATOM 813 C C . ILE A 1 102 ? 13.406 0.049 -11.467 1.00 87.31 102 ILE A C 1
ATOM 815 O O . ILE A 1 102 ? 14.604 0.207 -11.235 1.00 87.31 102 ILE A O 1
ATOM 819 N N . SER A 1 103 ? 12.961 -0.295 -12.679 1.00 80.75 103 SER A N 1
ATOM 820 C CA . SER A 1 103 ? 13.866 -0.628 -13.790 1.00 80.75 103 SER A CA 1
ATOM 821 C C . SER A 1 103 ? 14.782 0.545 -14.150 1.00 80.75 103 SER A C 1
ATOM 823 O O . SER A 1 103 ? 15.986 0.372 -14.336 1.00 80.75 103 SER A O 1
ATOM 825 N N . LYS A 1 104 ? 14.248 1.775 -14.159 1.00 84.06 104 LYS A N 1
ATOM 826 C CA . LYS A 1 104 ? 15.042 2.993 -14.389 1.00 84.06 104 LYS A CA 1
ATOM 827 C C . LYS A 1 104 ? 16.108 3.188 -13.308 1.00 84.06 104 LYS A C 1
ATOM 829 O O . LYS A 1 104 ? 17.219 3.615 -13.620 1.00 84.06 104 LYS A O 1
ATOM 834 N N . HIS A 1 105 ? 15.786 2.899 -12.048 1.00 85.25 105 HIS A N 1
ATOM 835 C CA . HIS A 1 105 ? 16.742 2.965 -10.945 1.00 85.25 105 HIS A CA 1
ATOM 836 C C . HIS A 1 105 ? 17.807 1.862 -11.050 1.00 85.25 105 HIS A C 1
ATOM 838 O O . HIS A 1 105 ? 18.992 2.171 -10.957 1.00 85.25 105 HIS A O 1
ATOM 844 N N . GLN A 1 106 ? 17.423 0.621 -11.355 1.00 83.88 106 GLN A N 1
ATOM 845 C CA . GLN A 1 106 ? 18.351 -0.498 -11.562 1.00 83.88 106 GLN A CA 1
ATOM 846 C C . GLN A 1 106 ? 19.339 -0.237 -12.709 1.00 83.88 106 GLN A C 1
ATOM 848 O O . GLN A 1 106 ? 20.537 -0.456 -12.549 1.00 83.88 106 GLN A O 1
ATOM 853 N N . MET A 1 107 ? 18.873 0.314 -13.836 1.00 79.94 107 MET A N 1
ATOM 854 C CA . MET A 1 107 ? 19.744 0.673 -14.965 1.00 79.94 107 MET A CA 1
ATOM 855 C C . MET A 1 107 ? 20.785 1.739 -14.606 1.00 79.94 107 MET A C 1
ATOM 857 O O . MET A 1 107 ? 21.885 1.735 -15.159 1.00 79.94 107 MET A O 1
ATOM 861 N N . LYS A 1 108 ? 20.446 2.665 -13.700 1.00 84.94 108 LYS A N 1
ATOM 862 C CA . LYS A 1 108 ? 21.387 3.677 -13.199 1.00 84.94 108 LYS A CA 1
ATOM 863 C C . LYS A 1 108 ? 22.396 3.081 -12.222 1.00 84.94 108 LYS A C 1
ATOM 865 O O . LYS A 1 108 ? 23.556 3.474 -12.244 1.00 84.94 108 LYS A O 1
ATOM 870 N N . LEU A 1 109 ? 21.969 2.129 -11.399 1.00 82.94 109 LEU A N 1
ATOM 871 C CA . LEU A 1 109 ? 22.773 1.491 -10.356 1.00 82.94 109 LEU A CA 1
ATOM 872 C C . LEU A 1 109 ? 23.598 0.305 -10.882 1.00 82.94 109 LEU A C 1
ATOM 874 O O . LEU A 1 109 ? 23.775 -0.664 -10.151 1.00 82.94 109 LEU A O 1
ATOM 878 N N . ARG A 1 110 ? 24.071 0.370 -12.140 1.00 69.44 110 ARG A N 1
ATOM 879 C CA . ARG A 1 110 ? 24.746 -0.725 -12.866 1.00 69.44 110 ARG A CA 1
ATOM 880 C C . ARG A 1 110 ? 25.598 -1.589 -11.934 1.00 69.44 110 ARG A C 1
ATOM 882 O O . ARG A 1 110 ? 26.659 -1.168 -11.477 1.00 69.44 110 ARG A O 1
ATOM 889 N N . LEU A 1 111 ? 25.122 -2.801 -11.670 1.00 71.88 111 LEU A N 1
ATOM 890 C CA . LEU A 1 111 ? 25.873 -3.788 -10.908 1.00 71.88 111 LEU A CA 1
ATOM 891 C C . LEU A 1 111 ? 27.014 -4.320 -11.781 1.00 71.88 111 LEU A C 1
ATOM 893 O O . LEU A 1 111 ? 26.872 -4.437 -12.997 1.00 71.88 111 LEU A O 1
ATOM 897 N N . GLN A 1 112 ? 28.151 -4.653 -11.166 1.00 66.12 112 GLN A N 1
ATOM 898 C CA . GLN A 1 112 ? 29.316 -5.169 -11.900 1.00 66.12 112 GLN A CA 1
ATOM 899 C C . GLN A 1 112 ? 29.049 -6.524 -12.572 1.00 66.12 112 GLN A C 1
ATOM 901 O O . GLN A 1 112 ? 29.758 -6.903 -13.499 1.00 66.12 112 GLN A O 1
ATOM 906 N N . LYS A 1 113 ? 28.032 -7.257 -12.106 1.00 72.00 113 LYS A N 1
ATOM 907 C CA . LYS A 1 113 ? 27.601 -8.528 -12.685 1.00 72.00 113 LYS A CA 1
ATOM 908 C C . LYS A 1 113 ? 26.269 -8.339 -13.403 1.00 72.00 113 LYS A C 1
ATOM 910 O O . LYS A 1 113 ? 25.355 -7.706 -12.879 1.00 72.00 113 LYS A O 1
ATOM 915 N N . THR A 1 114 ? 26.172 -8.896 -14.606 1.00 71.31 114 THR A N 1
ATOM 916 C CA . THR A 1 114 ? 24.911 -8.994 -15.342 1.00 71.31 114 THR A CA 1
ATOM 917 C C . THR A 1 114 ? 23.986 -9.968 -14.623 1.00 71.31 114 THR A C 1
ATOM 919 O O . THR A 1 114 ? 24.404 -11.066 -14.256 1.00 71.31 114 THR A O 1
ATOM 922 N N . HIS A 1 115 ? 22.729 -9.579 -14.449 1.00 65.44 115 HIS A N 1
ATOM 923 C CA . HIS A 1 115 ? 21.681 -10.426 -13.891 1.00 65.44 115 HIS A CA 1
ATOM 924 C C . HIS A 1 115 ? 20.566 -10.580 -14.924 1.00 65.44 115 HIS A C 1
ATOM 926 O O . HIS A 1 115 ? 20.295 -9.651 -15.685 1.00 65.44 115 HIS A O 1
ATOM 932 N N . LEU A 1 116 ? 19.933 -11.753 -14.948 1.00 66.19 116 LEU A N 1
ATOM 933 C CA . LEU A 1 116 ? 18.742 -11.998 -15.756 1.00 66.19 116 LEU A CA 1
ATOM 934 C C . LEU A 1 116 ? 17.619 -11.081 -15.265 1.00 66.19 116 LEU A C 1
ATOM 936 O O . LEU A 1 116 ? 17.232 -11.131 -14.098 1.00 66.19 116 LEU A O 1
ATOM 940 N N . THR A 1 117 ? 17.121 -10.224 -16.148 1.00 60.66 117 THR A N 1
ATOM 941 C CA . THR A 1 117 ? 15.954 -9.386 -15.876 1.00 60.66 117 THR A CA 1
ATOM 942 C C . THR A 1 117 ? 14.700 -10.159 -16.241 1.00 60.66 117 THR A C 1
ATOM 944 O O . THR A 1 117 ? 14.551 -10.545 -17.401 1.00 60.66 117 THR A O 1
ATOM 947 N N . ASN A 1 118 ? 13.794 -10.357 -15.283 1.00 58.47 118 ASN A N 1
ATOM 948 C CA . ASN A 1 118 ? 12.478 -10.889 -15.607 1.00 58.47 118 ASN A CA 1
ATOM 949 C C . ASN A 1 118 ? 11.655 -9.781 -16.276 1.00 58.47 118 ASN A C 1
ATOM 951 O O . ASN A 1 118 ? 11.513 -8.690 -15.717 1.00 58.47 118 ASN A O 1
ATOM 955 N N . ILE A 1 119 ? 11.170 -10.023 -17.493 1.00 58.94 119 ILE A N 1
ATOM 956 C CA . ILE A 1 119 ? 10.294 -9.086 -18.203 1.00 58.94 119 ILE A CA 1
ATOM 957 C C . ILE A 1 119 ? 8.860 -9.415 -17.789 1.00 58.94 119 ILE A C 1
ATOM 959 O O . ILE A 1 119 ? 8.098 -10.000 -18.552 1.00 58.94 119 ILE A O 1
ATOM 963 N N . ASP A 1 120 ? 8.500 -9.049 -16.561 1.00 56.84 120 ASP A N 1
ATOM 964 C CA . ASP A 1 120 ? 7.111 -9.095 -16.105 1.00 56.84 120 ASP A CA 1
ATOM 965 C C . ASP A 1 120 ? 6.432 -7.792 -16.543 1.00 56.84 120 ASP A C 1
ATOM 967 O O . ASP A 1 120 ? 6.292 -6.841 -15.772 1.00 56.84 120 ASP A O 1
ATOM 971 N N . SER A 1 121 ? 6.085 -7.682 -17.829 1.00 53.91 121 SER A N 1
ATOM 972 C CA . SER A 1 121 ? 5.265 -6.565 -18.298 1.00 53.91 121 SER A CA 1
ATOM 973 C C . SER A 1 121 ? 3.796 -6.855 -17.971 1.00 53.91 121 SER A C 1
ATOM 975 O O . SER A 1 121 ? 3.248 -7.810 -18.524 1.00 53.91 121 SER A O 1
ATOM 977 N N . PRO A 1 122 ? 3.114 -6.035 -17.147 1.00 52.66 122 PRO A N 1
ATOM 978 C CA . PRO A 1 122 ? 1.661 -6.143 -16.976 1.00 52.66 122 PRO A CA 1
ATOM 979 C C . PRO A 1 122 ? 0.896 -5.801 -18.264 1.00 52.66 122 PRO A C 1
ATOM 981 O O . PRO A 1 122 ? -0.299 -6.057 -18.356 1.00 52.66 122 PRO A O 1
ATOM 984 N N . ASP A 1 123 ? 1.590 -5.222 -19.244 1.00 57.38 123 ASP A N 1
ATOM 985 C CA . ASP A 1 123 ? 1.068 -4.818 -20.539 1.00 57.38 123 ASP A CA 1
ATOM 986 C C . ASP A 1 123 ? 1.620 -5.756 -21.624 1.00 57.38 123 ASP A C 1
ATOM 988 O O . ASP A 1 123 ?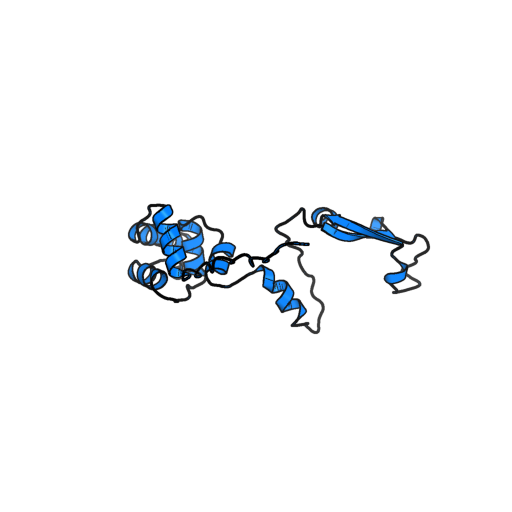 2.703 -5.533 -22.171 1.00 57.38 123 ASP A O 1
ATOM 992 N N . GLN A 1 124 ? 0.916 -6.868 -21.858 1.00 61.12 124 GLN A N 1
ATOM 993 C CA . GLN A 1 124 ? 1.294 -7.892 -22.846 1.00 61.12 124 GLN A CA 1
ATOM 994 C C . GLN A 1 124 ? 1.245 -7.381 -24.295 1.00 61.12 124 GLN A C 1
ATOM 996 O O . GLN A 1 124 ? 1.871 -7.988 -25.169 1.00 61.12 124 GLN A O 1
ATOM 1001 N N . ASP A 1 125 ? 0.560 -6.259 -24.526 1.00 64.75 125 ASP A N 1
ATOM 1002 C CA . ASP A 1 125 ? 0.415 -5.618 -25.835 1.00 64.75 125 ASP A CA 1
ATOM 1003 C C . ASP A 1 125 ? 1.528 -4.607 -26.125 1.00 64.75 125 ASP A C 1
ATOM 1005 O O . ASP A 1 125 ? 1.627 -4.073 -27.233 1.00 64.75 125 ASP A O 1
ATOM 1009 N N . ARG A 1 126 ? 2.416 -4.352 -25.156 1.00 74.94 126 ARG A N 1
ATOM 1010 C CA . ARG A 1 126 ? 3.562 -3.474 -25.370 1.00 74.94 126 ARG A CA 1
ATOM 1011 C C . ARG A 1 126 ? 4.470 -4.065 -26.446 1.00 74.94 126 ARG A C 1
ATOM 1013 O O . ARG A 1 126 ? 5.026 -5.151 -26.274 1.00 74.94 126 ARG A O 1
ATOM 1020 N N . THR A 1 127 ? 4.660 -3.324 -27.534 1.00 79.50 127 THR A N 1
ATOM 1021 C CA . THR A 1 127 ? 5.626 -3.681 -28.573 1.00 79.50 127 THR A CA 1
ATOM 1022 C C . THR A 1 127 ? 7.023 -3.198 -28.208 1.00 79.50 127 THR A C 1
ATOM 1024 O O . THR A 1 127 ? 7.205 -2.203 -27.495 1.00 79.50 127 THR A O 1
ATOM 1027 N N . VAL A 1 128 ? 8.023 -3.940 -28.669 1.00 80.69 128 VAL A N 1
ATOM 1028 C CA . VAL A 1 128 ? 9.427 -3.544 -28.616 1.00 80.69 128 VAL A CA 1
ATOM 1029 C C . VAL A 1 128 ? 10.081 -3.780 -29.969 1.00 80.69 128 VAL A C 1
ATOM 1031 O O . VAL A 1 128 ? 9.745 -4.731 -30.679 1.00 80.69 128 VAL A O 1
ATOM 1034 N N . ALA A 1 129 ? 11.065 -2.942 -30.291 1.00 81.56 129 ALA A N 1
ATOM 1035 C CA . ALA A 1 129 ? 11.936 -3.158 -31.432 1.00 81.56 129 ALA A CA 1
ATOM 1036 C C . ALA A 1 129 ? 12.689 -4.490 -31.269 1.00 81.56 129 ALA A C 1
ATOM 1038 O O . ALA A 1 129 ? 13.516 -4.652 -30.368 1.00 81.56 129 ALA A O 1
ATOM 1039 N N . PHE A 1 130 ? 12.403 -5.439 -32.153 1.00 82.06 130 PHE A N 1
ATOM 1040 C CA . PHE A 1 130 ? 12.963 -6.781 -32.173 1.00 82.06 130 PHE A CA 1
ATOM 1041 C C . PHE A 1 130 ? 13.500 -7.109 -33.578 1.00 82.06 130 PHE A C 1
ATOM 1043 O O . PHE A 1 130 ? 12.897 -6.708 -34.580 1.00 82.06 130 PHE A O 1
ATOM 1050 N N . PRO A 1 131 ? 14.638 -7.815 -33.696 1.00 79.81 131 PRO A N 1
ATOM 1051 C CA . PRO A 1 131 ? 15.156 -8.251 -34.987 1.00 79.81 131 PRO A CA 1
ATOM 1052 C C . PRO A 1 131 ? 14.234 -9.309 -35.606 1.00 79.81 131 PRO A C 1
ATOM 1054 O O . PRO A 1 131 ? 14.209 -10.461 -35.184 1.00 79.81 131 PRO A O 1
ATOM 1057 N N . VAL A 1 132 ? 13.462 -8.916 -36.618 1.00 80.69 132 VAL A N 1
ATOM 1058 C CA . VAL A 1 132 ? 12.503 -9.803 -37.303 1.00 80.69 132 VAL A CA 1
ATOM 1059 C C . VAL A 1 132 ? 13.124 -10.552 -38.483 1.00 80.69 132 VAL A C 1
ATOM 1061 O O . VAL A 1 132 ? 12.559 -11.536 -38.954 1.00 80.69 132 VAL A O 1
ATOM 1064 N N . ARG A 1 133 ? 14.285 -10.099 -38.976 1.00 78.31 133 ARG A N 1
ATOM 1065 C CA . ARG A 1 133 ? 15.084 -10.807 -39.989 1.00 78.31 133 ARG A CA 1
ATOM 1066 C C . ARG A 1 133 ? 16.557 -10.784 -39.597 1.00 78.31 133 ARG A C 1
ATOM 1068 O O . ARG A 1 133 ? 17.128 -9.709 -39.394 1.00 78.31 133 ARG A O 1
ATOM 1075 N N . PHE A 1 134 ? 17.142 -11.974 -39.515 1.00 75.31 134 PHE A N 1
ATOM 1076 C CA . PHE A 1 134 ? 18.567 -12.189 -39.288 1.00 75.31 134 PHE A CA 1
ATOM 1077 C C . PHE A 1 134 ? 19.284 -12.443 -40.618 1.00 75.31 134 PHE A C 1
ATOM 1079 O O . PHE A 1 134 ? 18.693 -13.027 -41.531 1.00 75.31 134 PHE A O 1
ATOM 1086 N N . ASP A 1 135 ? 20.535 -11.997 -40.722 1.00 74.19 135 ASP A N 1
ATOM 1087 C CA . ASP A 1 135 ? 21.374 -12.246 -41.898 1.00 74.19 135 ASP A CA 1
ATOM 1088 C C . ASP A 1 135 ? 21.696 -13.741 -42.000 1.00 74.19 135 ASP A C 1
ATOM 1090 O O . ASP A 1 135 ? 22.277 -14.329 -41.091 1.00 74.19 135 ASP A O 1
ATOM 1094 N N . ARG A 1 136 ? 21.317 -14.372 -43.116 1.00 67.06 136 ARG A N 1
ATOM 1095 C CA . ARG A 1 136 ? 21.533 -15.813 -43.349 1.00 67.06 136 ARG A CA 1
ATOM 1096 C C . ARG A 1 136 ? 23.002 -16.175 -43.574 1.00 67.06 136 ARG A C 1
ATOM 1098 O O . ARG A 1 136 ? 23.352 -17.347 -43.487 1.00 67.06 136 ARG A O 1
ATOM 1105 N N . GLY A 1 137 ? 23.843 -15.197 -43.908 1.00 68.25 137 GLY A N 1
ATOM 1106 C CA . GLY A 1 137 ? 25.292 -15.357 -44.023 1.00 68.25 137 GLY A CA 1
ATOM 1107 C C . GLY A 1 137 ? 26.029 -15.184 -42.694 1.00 68.25 137 GLY A C 1
ATOM 1108 O O . GLY A 1 137 ? 27.256 -15.265 -42.663 1.00 68.25 137 GLY A O 1
ATOM 1109 N N . PHE A 1 138 ? 25.312 -14.918 -41.601 1.00 68.00 138 PHE A N 1
ATOM 1110 C CA . PHE A 1 138 ? 25.908 -14.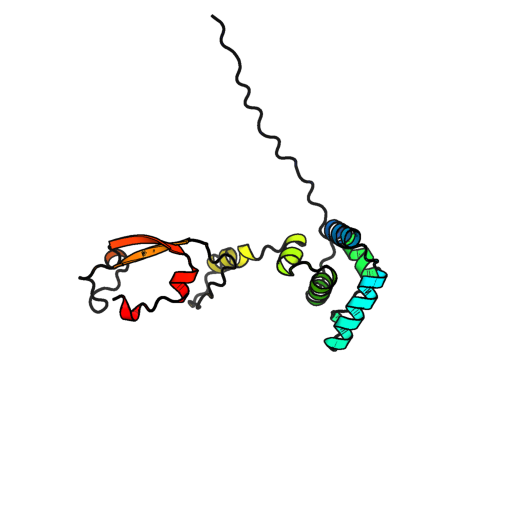695 -40.294 1.00 68.00 138 PHE A CA 1
ATOM 1111 C C . PHE A 1 138 ? 26.277 -16.017 -39.610 1.00 68.00 138 PHE A C 1
ATOM 1113 O O . PHE A 1 138 ? 25.427 -16.856 -39.331 1.00 68.00 138 PHE A O 1
ATOM 1120 N N . SER A 1 139 ? 27.558 -16.171 -39.274 1.00 65.38 139 SER A N 1
ATOM 1121 C CA . SER A 1 139 ? 28.063 -17.276 -38.458 1.00 65.38 139 SER A CA 1
ATOM 1122 C C . SER A 1 139 ? 28.473 -16.763 -37.076 1.00 65.38 139 SER A C 1
ATOM 1124 O O . SER A 1 139 ? 29.409 -15.965 -36.955 1.00 65.38 139 SER A O 1
ATOM 1126 N N . LEU A 1 140 ? 27.817 -17.259 -36.015 1.00 61.84 140 LEU A N 1
ATOM 1127 C CA . LEU A 1 140 ? 28.210 -16.976 -34.623 1.00 61.84 140 LEU A CA 1
ATOM 1128 C C . LEU A 1 140 ? 29.636 -17.445 -34.304 1.00 61.84 140 LEU A C 1
ATOM 1130 O O . LEU A 1 140 ? 30.253 -16.930 -33.375 1.00 61.84 140 LEU A O 1
ATOM 1134 N N . ALA A 1 141 ? 30.161 -18.413 -35.060 1.00 62.75 141 ALA A N 1
ATOM 1135 C CA . ALA A 1 141 ? 31.516 -18.917 -34.874 1.00 62.75 141 ALA A CA 1
ATOM 1136 C C . ALA A 1 141 ? 32.590 -17.935 -35.379 1.00 62.75 141 ALA A C 1
ATOM 1138 O O . ALA A 1 141 ? 33.747 -18.046 -34.981 1.00 62.75 141 ALA A O 1
ATOM 1139 N N . GLU A 1 142 ? 32.220 -16.976 -36.235 1.00 65.69 142 GLU A N 1
ATOM 1140 C CA . GLU A 1 142 ? 33.170 -16.100 -36.928 1.00 65.69 142 GLU A CA 1
ATOM 1141 C C . GLU A 1 142 ? 33.148 -14.652 -36.419 1.00 65.69 142 GLU A C 1
ATOM 1143 O O . GLU A 1 142 ? 34.166 -13.962 -36.504 1.00 65.69 142 GLU A O 1
ATOM 1148 N N . THR A 1 143 ? 32.026 -14.154 -35.875 1.00 58.12 143 THR A N 1
ATOM 1149 C CA . THR A 1 143 ? 31.941 -12.758 -35.405 1.00 58.12 143 THR A CA 1
ATOM 1150 C C . THR A 1 143 ? 30.993 -12.570 -34.214 1.00 58.12 143 THR A C 1
ATOM 1152 O O . THR A 1 143 ? 29.860 -13.042 -34.228 1.00 58.12 143 THR A O 1
ATOM 1155 N N . ASN A 1 144 ? 31.410 -11.755 -33.237 1.00 61.28 144 ASN A N 1
ATOM 1156 C CA . ASN A 1 144 ? 30.577 -11.306 -32.108 1.00 61.28 144 ASN A CA 1
ATOM 1157 C C . ASN A 1 144 ? 29.857 -9.964 -32.382 1.00 61.28 144 ASN A C 1
ATOM 1159 O O . ASN A 1 144 ? 29.433 -9.275 -31.452 1.00 61.28 144 ASN A O 1
ATOM 1163 N N . LEU A 1 145 ? 29.760 -9.533 -33.646 1.00 67.88 145 LEU A N 1
ATOM 1164 C CA . LEU A 1 145 ? 29.178 -8.239 -34.018 1.00 67.88 145 LEU A CA 1
ATOM 1165 C C . LEU A 1 145 ? 27.672 -8.363 -34.276 1.00 67.88 145 LEU A C 1
ATOM 1167 O O . LEU A 1 145 ? 27.231 -8.636 -35.391 1.00 67.88 145 LEU A O 1
ATOM 1171 N N . LEU A 1 146 ? 26.878 -8.071 -33.242 1.00 65.69 146 LEU A N 1
ATOM 1172 C CA . LEU A 1 146 ? 25.408 -8.083 -33.293 1.00 65.69 146 LEU A CA 1
ATOM 1173 C C . LEU A 1 146 ? 24.817 -7.161 -34.374 1.00 65.69 146 LEU A C 1
ATOM 1175 O O . LEU A 1 146 ? 23.744 -7.442 -34.895 1.00 65.69 146 LEU A O 1
ATOM 1179 N N . SER A 1 147 ? 25.510 -6.081 -34.747 1.00 67.38 147 SER A N 1
ATOM 1180 C CA . SER A 1 147 ? 25.052 -5.156 -35.794 1.00 67.38 147 SER A CA 1
ATOM 1181 C C . SER A 1 147 ? 25.020 -5.775 -37.191 1.00 67.38 147 SER A C 1
ATOM 1183 O O . SER A 1 147 ? 24.243 -5.322 -38.023 1.00 67.38 147 SER A O 1
ATOM 1185 N N . ARG A 1 148 ? 25.840 -6.801 -37.453 1.00 68.12 148 ARG A N 1
ATOM 1186 C CA . ARG A 1 148 ? 25.825 -7.556 -38.716 1.00 68.12 148 ARG A CA 1
ATOM 1187 C C . ARG A 1 148 ? 24.814 -8.698 -38.718 1.00 68.12 148 ARG A C 1
ATOM 1189 O O . ARG A 1 148 ? 24.453 -9.172 -39.780 1.00 68.12 148 ARG A O 1
ATOM 1196 N N . MET A 1 149 ? 24.368 -9.125 -37.540 1.00 69.94 149 MET A N 1
ATOM 1197 C CA . MET A 1 149 ? 23.422 -10.229 -37.387 1.00 69.94 149 MET A CA 1
ATOM 1198 C C . MET A 1 149 ? 22.002 -9.842 -37.824 1.00 69.94 149 MET A C 1
ATOM 1200 O O . MET A 1 149 ? 21.210 -10.715 -38.161 1.00 69.94 149 MET A O 1
ATOM 1204 N N . VAL A 1 150 ? 21.658 -8.549 -37.805 1.00 77.00 150 VAL A N 1
ATOM 1205 C CA . VAL A 1 150 ? 20.283 -8.069 -37.996 1.00 77.00 150 VAL A CA 1
ATOM 1206 C C . VAL A 1 150 ? 20.130 -7.341 -39.330 1.00 77.00 150 VAL A C 1
ATOM 1208 O O . VAL A 1 150 ? 20.703 -6.272 -39.524 1.00 77.00 150 VAL A O 1
ATOM 1211 N N . GLU A 1 151 ? 19.287 -7.877 -40.216 1.00 79.00 151 GLU A N 1
ATOM 1212 C CA . GLU A 1 151 ? 18.911 -7.232 -41.483 1.00 79.00 151 GLU A CA 1
ATOM 1213 C C . GLU A 1 151 ? 17.749 -6.248 -41.302 1.00 79.00 151 GLU A C 1
ATOM 1215 O O . GLU A 1 151 ? 17.646 -5.249 -42.014 1.00 79.00 151 GLU A O 1
ATOM 1220 N N . THR A 1 152 ? 16.812 -6.537 -40.392 1.00 81.38 152 THR A N 1
ATOM 1221 C CA . THR A 1 152 ? 15.606 -5.715 -40.211 1.00 81.38 152 THR A CA 1
ATOM 1222 C C . THR A 1 152 ? 15.130 -5.715 -38.764 1.00 81.38 152 THR A C 1
ATOM 1224 O O . THR A 1 152 ? 14.928 -6.769 -38.160 1.00 81.38 152 THR A O 1
ATOM 1227 N N . TRP A 1 153 ? 14.888 -4.513 -38.243 1.00 82.44 153 TRP A N 1
ATOM 1228 C CA . TRP A 1 153 ? 14.213 -4.275 -36.969 1.00 82.44 153 TRP A CA 1
ATOM 1229 C C . TRP A 1 153 ? 12.720 -4.051 -37.215 1.00 82.44 153 TRP A C 1
ATOM 1231 O O . TRP A 1 153 ? 12.353 -3.272 -38.094 1.00 82.44 153 TRP A O 1
ATOM 1241 N N . GLY A 1 154 ? 11.869 -4.732 -36.454 1.00 83.31 154 GLY A N 1
ATOM 1242 C CA . GLY A 1 154 ? 10.418 -4.554 -36.469 1.00 83.31 154 GLY A CA 1
ATOM 1243 C C . GLY A 1 154 ? 9.872 -4.390 -35.055 1.00 83.31 154 GLY A C 1
ATOM 1244 O O . GLY A 1 154 ? 10.561 -4.690 -34.088 1.00 83.31 154 GLY A O 1
ATOM 1245 N N . GLU A 1 155 ? 8.640 -3.913 -34.923 1.00 87.62 155 GLU A N 1
ATOM 1246 C CA . GLU A 1 155 ? 7.947 -3.824 -33.633 1.00 87.62 155 GLU A CA 1
ATOM 1247 C C . GLU A 1 155 ? 7.194 -5.129 -33.369 1.00 87.62 155 GLU A C 1
ATOM 1249 O O . GLU A 1 155 ? 6.358 -5.538 -34.176 1.00 87.62 155 GLU A O 1
ATOM 1254 N N . VAL A 1 156 ? 7.492 -5.793 -32.252 1.00 82.31 156 VAL A N 1
ATOM 1255 C CA . VAL A 1 156 ? 6.876 -7.075 -31.882 1.00 82.31 156 VAL A CA 1
ATOM 1256 C C . VAL A 1 156 ? 6.353 -6.998 -30.445 1.00 82.31 156 VAL A C 1
ATOM 1258 O O . VAL A 1 156 ? 7.073 -6.504 -29.574 1.00 82.31 156 VAL A O 1
ATOM 1261 N N . PRO A 1 157 ? 5.125 -7.472 -30.160 1.00 83.50 157 PRO A N 1
ATOM 1262 C CA . PRO A 1 157 ? 4.626 -7.619 -28.794 1.00 83.50 157 PRO A CA 1
ATOM 1263 C C . PRO A 1 157 ? 5.581 -8.423 -27.901 1.00 83.50 157 PRO A C 1
ATOM 1265 O O . PRO A 1 157 ? 6.056 -9.492 -28.291 1.00 83.50 157 PRO A O 1
ATOM 1268 N N . ILE A 1 158 ? 5.830 -7.945 -26.677 1.00 78.50 158 ILE A N 1
ATOM 1269 C CA . ILE A 1 158 ? 6.717 -8.611 -25.700 1.00 78.50 158 ILE A CA 1
ATOM 1270 C C . ILE A 1 158 ? 6.265 -10.051 -25.408 1.00 78.50 158 ILE A C 1
ATOM 1272 O O . ILE A 1 158 ? 7.102 -10.936 -25.223 1.00 78.50 158 ILE A O 1
ATOM 1276 N N . SER A 1 159 ? 4.956 -10.301 -25.415 1.00 76.56 159 SER A N 1
ATOM 1277 C CA . SER A 1 159 ? 4.360 -11.628 -25.210 1.00 76.56 159 SER A CA 1
ATOM 1278 C C . SER A 1 159 ? 4.852 -12.680 -26.213 1.00 76.56 159 SER A C 1
ATOM 1280 O O . SER A 1 159 ? 5.048 -13.841 -25.846 1.00 76.56 159 SER A O 1
ATOM 1282 N N . LEU A 1 160 ? 5.121 -12.285 -27.463 1.00 75.25 160 LEU A N 1
ATOM 1283 C CA .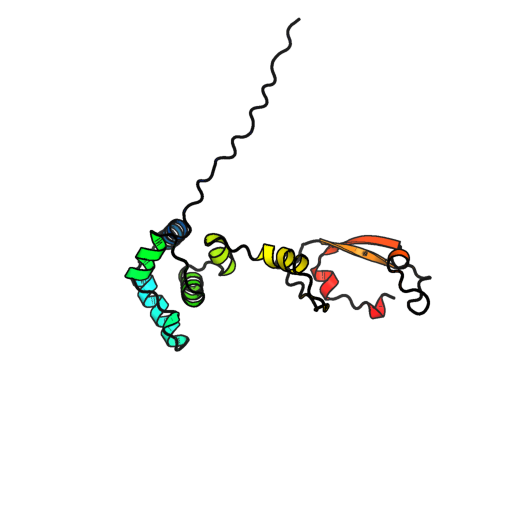 LEU A 1 160 ? 5.679 -13.184 -28.476 1.00 75.25 160 LEU A CA 1
ATOM 1284 C C . LEU A 1 160 ? 7.153 -13.491 -28.206 1.00 75.25 160 LEU A C 1
ATOM 1286 O O . LEU A 1 160 ? 7.587 -14.617 -28.428 1.00 75.25 160 LEU A O 1
ATOM 1290 N N . ILE A 1 161 ? 7.911 -12.526 -27.677 1.00 75.38 161 ILE A N 1
ATOM 1291 C CA . ILE A 1 161 ? 9.349 -12.680 -27.411 1.00 75.38 161 ILE A CA 1
ATOM 1292 C C . ILE A 1 161 ? 9.610 -13.688 -26.292 1.00 75.38 161 ILE A C 1
ATOM 1294 O O . ILE A 1 161 ? 10.560 -14.461 -26.382 1.00 75.38 161 ILE A O 1
ATOM 1298 N N . GLN A 1 162 ? 8.757 -13.724 -25.265 1.00 69.06 162 GLN A N 1
ATOM 1299 C CA . GLN A 1 162 ? 8.890 -14.663 -24.142 1.00 69.06 162 GLN A CA 1
ATOM 1300 C C . GLN A 1 162 ? 8.888 -16.139 -24.578 1.00 69.06 162 GLN A C 1
ATOM 1302 O O . GLN A 1 162 ? 9.449 -16.981 -23.882 1.00 69.06 162 GLN A O 1
ATOM 1307 N N . HIS A 1 163 ? 8.289 -16.443 -25.731 1.00 69.06 163 HIS A N 1
ATOM 1308 C CA . HIS A 1 163 ? 8.158 -17.798 -26.264 1.00 69.06 163 HIS A CA 1
ATOM 1309 C C . HIS A 1 163 ? 9.108 -18.081 -27.441 1.00 69.06 163 HIS A C 1
ATOM 1311 O O . HIS A 1 163 ? 9.023 -19.149 -28.047 1.00 69.06 163 HIS A O 1
ATOM 1317 N N . LEU A 1 164 ? 10.001 -17.148 -27.794 1.00 69.06 164 LEU A N 1
ATOM 1318 C CA . LEU A 1 164 ? 10.947 -17.342 -28.893 1.00 69.06 164 LEU A CA 1
ATOM 1319 C C . LEU A 1 164 ? 12.073 -18.303 -28.494 1.00 69.06 164 LEU A C 1
ATOM 1321 O O . LEU A 1 164 ? 12.870 -18.014 -27.602 1.00 69.06 164 LEU A O 1
ATOM 1325 N N . ASP A 1 165 ? 12.195 -19.407 -29.232 1.00 65.50 165 ASP A N 1
ATOM 1326 C CA . ASP A 1 165 ? 13.372 -20.273 -29.189 1.00 65.50 165 ASP A CA 1
ATOM 1327 C C . ASP A 1 165 ? 14.377 -19.854 -30.269 1.00 65.50 165 ASP A C 1
ATOM 1329 O O . ASP A 1 165 ? 14.319 -20.290 -31.421 1.00 65.50 165 ASP A O 1
ATOM 1333 N N . LEU A 1 166 ? 15.322 -18.996 -29.878 1.00 61.34 166 LEU A N 1
ATOM 1334 C CA . LEU A 1 166 ? 16.361 -18.470 -30.766 1.00 61.34 166 LEU A CA 1
ATOM 1335 C C . LEU A 1 166 ? 17.244 -19.562 -31.392 1.00 61.34 166 LEU A C 1
ATOM 1337 O O . LEU A 1 166 ? 17.878 -19.294 -32.409 1.00 61.34 166 LEU A O 1
ATOM 1341 N N . ARG A 1 167 ? 17.286 -20.784 -30.835 1.00 59.84 167 ARG A N 1
ATOM 1342 C CA . ARG A 1 167 ? 18.095 -21.881 -31.398 1.00 59.84 167 ARG A CA 1
ATOM 1343 C C . ARG A 1 167 ? 17.537 -22.428 -32.707 1.00 59.84 167 ARG A C 1
ATOM 1345 O O . ARG A 1 167 ? 18.295 -23.015 -33.464 1.00 59.84 167 ARG A O 1
ATOM 1352 N N . ASN A 1 168 ? 16.244 -22.233 -32.963 1.00 58.16 168 ASN A N 1
ATOM 1353 C CA . ASN A 1 168 ? 15.597 -22.669 -34.203 1.00 58.16 168 ASN A CA 1
ATOM 1354 C C . ASN A 1 168 ? 15.462 -21.530 -35.229 1.00 58.16 168 ASN A C 1
ATOM 1356 O O . ASN A 1 168 ? 14.958 -21.757 -36.328 1.00 58.16 168 ASN A O 1
ATOM 1360 N N . CYS A 1 169 ? 15.854 -20.303 -34.868 1.00 50.06 169 CYS A N 1
ATOM 1361 C CA . CYS A 1 169 ? 15.745 -19.117 -35.722 1.00 50.06 169 CYS A CA 1
ATOM 1362 C C . CYS A 1 169 ? 17.059 -18.724 -36.420 1.00 50.06 169 CYS A C 1
ATOM 1364 O O . CYS A 1 169 ? 17.020 -17.844 -37.282 1.00 50.06 169 CYS A O 1
ATOM 1366 N N . LEU A 1 170 ? 18.186 -19.335 -36.038 1.00 48.00 170 LEU A N 1
ATOM 1367 C CA . LEU A 1 170 ? 19.535 -19.079 -36.554 1.00 48.00 170 LEU A CA 1
ATOM 1368 C C . LEU A 1 170 ? 20.077 -20.306 -37.291 1.00 48.00 170 LEU A C 1
ATOM 1370 O O . LEU A 1 170 ? 19.838 -21.431 -36.798 1.00 48.00 170 LEU A O 1
#

Secondary structure (DSSP, 8-state):
--------------------HHHHHHHHHHHTT--HHHHHHHHHHHHHHTT-GGG---HHHHHHHHHS-PPPPHHHHHHHHHHHT--HHHHHHHTT--TTHHHHHHHHT--SS--PPP---S-TT-EEEEEEEE-TT--TTT---HHHHEEEEEEEEHHHHTT--GGGT-

Radius of gyration: 25.79 Å; chains: 1; bounding box: 52×69×60 Å

Sequence (170 aa):
MSLTLCSRQGHQVREVNPLLPGERLKEIRMHLGITTRDVTEKSLLIAEVESNEEYSISNAWLTQIENTNATPSIYKLYSISTIYHVKFSELLSIFGVDLTRISKHQMKLRLQKTHLTNIDSPDQDRTVAFPVRFDRGFSLAETNLLSRMVETWGEVPISLIQHLDLRNCL

pLDDT: mean 79.76, std 19.21, range [31.97, 98.62]